Protein AF-A0A7I7L4H5-F1 (afdb_monomer_lite)

Sequence (97 aa):
MSDVSKDAGGAIPPIKAECAEVIAEVWTLLDGECTAEKKAKLRQHLEDCPPCFQLYGLEERIKGLIATKCSGERAPDSLRERLRFEISRTTIIRGQF

Radius of gyration: 21.97 Å; chains: 1; bounding box: 50×70×38 Å

InterPro domains:
  IPR024020 Anti sigma-R factor, mycothiol system,RsrA [TIGR03988] (18-93)
  IPR027383 Putative zinc-finger [PF13490] (19-52)

Foldseek 3Di:
DDDPPDPPPDDLPDDDPVCVLCVVCLVVLLVVVDDPVSVVVSVVCLVVPVSSVVVSVVVNVVVVVCCVPVVDDPDDVVVVVVVVVVVVVVVVVVPPD

Organism: NCBI:txid1775

Structure (mmCIF, N/CA/C/O backbone):
data_AF-A0A7I7L4H5-F1
#
_entry.id   AF-A0A7I7L4H5-F1
#
loop_
_atom_site.group_PDB
_atom_site.id
_atom_site.type_symbol
_atom_site.label_atom_id
_atom_site.label_alt_id
_atom_site.label_comp_id
_atom_site.label_asym_id
_atom_site.label_entity_id
_atom_site.label_seq_id
_atom_site.pdbx_PDB_ins_code
_atom_site.Cartn_x
_atom_site.Cartn_y
_atom_site.Cartn_z
_atom_site.occupancy
_atom_site.B_iso_or_equiv
_atom_site.auth_seq_id
_atom_site.auth_comp_id
_atom_site.auth_asym_id
_atom_site.auth_atom_id
_atom_site.pdbx_PDB_model_num
ATOM 1 N N . MET A 1 1 ? 25.845 -43.026 4.483 1.00 39.50 1 MET A N 1
ATOM 2 C CA . MET A 1 1 ? 26.419 -42.213 3.393 1.00 39.50 1 MET A CA 1
ATOM 3 C C . MET A 1 1 ? 25.252 -41.819 2.486 1.00 39.50 1 MET A C 1
ATOM 5 O O . MET A 1 1 ? 24.944 -42.568 1.580 1.00 39.50 1 MET A O 1
ATOM 9 N N . SER A 1 2 ? 24.298 -40.998 2.940 1.00 38.06 2 SER A N 1
ATOM 10 C CA . SER A 1 2 ? 24.282 -39.520 2.959 1.00 38.06 2 SER A CA 1
ATOM 11 C C . SER A 1 2 ? 24.510 -38.889 1.585 1.00 38.06 2 SER A C 1
ATOM 13 O O . SER A 1 2 ? 25.648 -38.605 1.242 1.00 38.06 2 SER A O 1
ATOM 15 N N . ASP A 1 3 ? 23.413 -38.604 0.885 1.00 41.78 3 ASP A N 1
ATOM 16 C CA . ASP A 1 3 ? 23.296 -37.438 0.008 1.00 41.78 3 ASP A CA 1
ATOM 17 C C . ASP A 1 3 ? 21.939 -36.790 0.304 1.00 41.78 3 ASP A C 1
ATOM 19 O O . ASP A 1 3 ? 20.885 -37.167 -0.210 1.00 41.78 3 ASP A O 1
ATOM 23 N N . VAL A 1 4 ? 21.974 -35.889 1.286 1.00 55.72 4 VAL A N 1
ATOM 24 C CA . VAL A 1 4 ? 20.851 -35.044 1.683 1.00 55.72 4 VAL A CA 1
ATOM 25 C C . VAL A 1 4 ? 20.622 -34.051 0.553 1.00 55.72 4 VAL A C 1
ATOM 27 O O . VAL A 1 4 ? 21.539 -33.354 0.120 1.00 55.72 4 VAL A O 1
ATOM 30 N N . SER A 1 5 ? 19.387 -34.038 0.057 1.00 49.84 5 SER A N 1
ATOM 31 C CA . SER A 1 5 ? 18.918 -33.118 -0.970 1.00 49.84 5 SER A CA 1
ATOM 32 C C . SER A 1 5 ? 19.247 -31.681 -0.581 1.00 49.84 5 SER A C 1
ATOM 34 O O . SER A 1 5 ? 18.872 -31.200 0.480 1.00 49.84 5 SER A O 1
ATOM 36 N N . LYS A 1 6 ? 19.992 -31.042 -1.476 1.00 49.22 6 LYS A N 1
ATOM 37 C CA . LYS A 1 6 ? 20.491 -29.674 -1.437 1.00 49.22 6 LYS A CA 1
ATOM 38 C C . LYS A 1 6 ? 19.354 -28.697 -1.125 1.00 49.22 6 LYS A C 1
ATOM 40 O O . LYS A 1 6 ? 18.513 -28.438 -1.984 1.00 49.22 6 LYS A O 1
ATOM 45 N N . ASP A 1 7 ? 19.348 -28.165 0.093 1.00 39.50 7 ASP A N 1
ATOM 46 C CA . ASP A 1 7 ? 18.457 -27.089 0.512 1.00 39.50 7 ASP A CA 1
ATOM 47 C C . ASP A 1 7 ? 18.610 -25.893 -0.438 1.00 39.50 7 ASP A C 1
ATOM 49 O O . ASP A 1 7 ? 19.644 -25.221 -0.480 1.00 39.50 7 ASP A O 1
ATOM 53 N N . ALA A 1 8 ? 17.569 -25.624 -1.223 1.00 47.09 8 ALA A N 1
ATOM 54 C CA . ALA A 1 8 ? 17.434 -24.391 -1.980 1.00 47.09 8 ALA A CA 1
ATOM 55 C C . ALA A 1 8 ? 17.030 -23.270 -1.012 1.00 47.09 8 ALA A C 1
ATOM 57 O O . ALA A 1 8 ? 15.877 -22.847 -0.957 1.00 47.09 8 ALA A O 1
ATOM 58 N N . GLY A 1 9 ? 17.993 -22.814 -0.208 1.00 42.72 9 GLY A N 1
ATOM 59 C CA . GLY A 1 9 ? 17.873 -21.567 0.535 1.00 42.72 9 GLY A CA 1
ATOM 60 C C . GLY A 1 9 ? 17.635 -20.428 -0.453 1.00 42.72 9 GLY A C 1
ATOM 61 O O . GLY A 1 9 ? 18.461 -20.190 -1.335 1.00 42.72 9 GLY A O 1
ATOM 62 N N . GLY A 1 10 ? 16.480 -19.770 -0.338 1.00 49.91 10 GLY A N 1
ATOM 63 C CA . GLY A 1 10 ? 16.059 -18.665 -1.195 1.00 49.91 10 GLY A CA 1
ATOM 64 C C . GLY A 1 10 ? 17.044 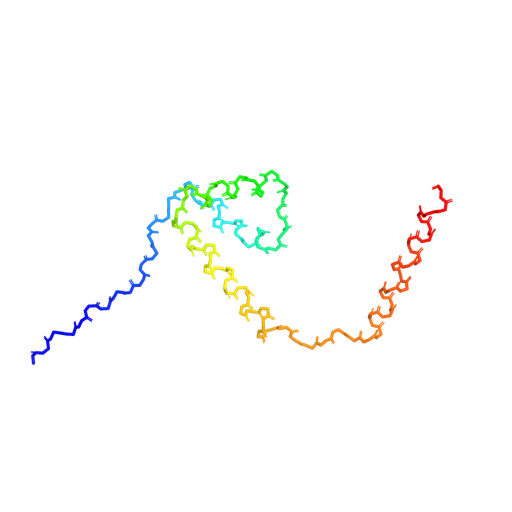-17.503 -1.136 1.00 49.91 10 GLY A C 1
ATOM 65 O O . GLY A 1 10 ? 16.954 -16.643 -0.265 1.00 49.91 10 GLY A O 1
ATOM 66 N N . ALA A 1 11 ? 17.993 -17.476 -2.066 1.00 57.62 11 ALA A N 1
ATOM 67 C CA . ALA A 1 11 ? 18.856 -16.329 -2.269 1.00 57.62 11 ALA A CA 1
ATOM 68 C C . ALA A 1 11 ? 18.051 -15.251 -3.001 1.00 57.62 11 ALA A C 1
ATOM 70 O O . ALA A 1 11 ? 17.611 -15.461 -4.132 1.00 57.62 11 ALA A O 1
ATOM 71 N N . ILE A 1 12 ? 17.851 -14.100 -2.356 1.00 57.44 12 ILE A N 1
ATOM 72 C CA . ILE A 1 12 ? 17.348 -12.907 -3.040 1.00 57.44 12 ILE A CA 1
ATOM 73 C C . ILE A 1 12 ? 18.397 -12.555 -4.109 1.00 57.44 12 ILE A C 1
ATOM 75 O O . ILE A 1 12 ? 19.561 -12.347 -3.752 1.00 57.44 12 ILE A O 1
ATOM 79 N N . PRO A 1 13 ? 18.048 -12.550 -5.409 1.00 60.66 13 PRO A N 1
ATOM 80 C CA . PRO A 1 13 ? 19.000 -12.215 -6.460 1.00 60.66 13 PRO A CA 1
ATOM 81 C C . PRO A 1 13 ? 19.552 -10.797 -6.243 1.00 60.66 13 PRO A C 1
ATOM 83 O O . PRO A 1 13 ? 18.849 -9.947 -5.691 1.00 60.66 13 PRO A O 1
ATOM 86 N N . PRO A 1 14 ? 20.803 -10.525 -6.655 1.00 64.88 14 PRO A N 1
ATOM 87 C CA . PRO A 1 14 ? 21.458 -9.254 -6.378 1.00 64.88 14 PRO A CA 1
ATOM 88 C C . PRO A 1 14 ? 20.653 -8.102 -6.977 1.00 64.88 14 PRO A C 1
ATOM 90 O O . PRO A 1 14 ? 20.423 -8.038 -8.187 1.00 64.88 14 PRO A O 1
ATOM 93 N N . ILE A 1 15 ? 20.217 -7.198 -6.105 1.00 70.19 15 ILE A N 1
ATOM 94 C CA . ILE A 1 15 ? 19.413 -6.047 -6.487 1.00 70.19 15 ILE A CA 1
ATOM 95 C C . ILE A 1 15 ? 20.343 -4.986 -7.078 1.00 70.19 15 ILE A C 1
ATOM 97 O O . ILE A 1 15 ? 21.315 -4.566 -6.450 1.00 70.19 15 ILE A O 1
ATOM 101 N N . LYS A 1 16 ? 20.071 -4.581 -8.318 1.00 79.50 16 LYS A N 1
ATOM 102 C CA . LYS A 1 16 ? 20.874 -3.588 -9.039 1.00 79.50 16 LYS A CA 1
ATOM 103 C C . LYS A 1 16 ? 20.652 -2.183 -8.471 1.00 79.50 16 LYS A C 1
ATOM 105 O O . LYS A 1 16 ? 19.610 -1.902 -7.887 1.00 79.50 16 LYS A O 1
ATOM 110 N N . ALA A 1 17 ? 21.587 -1.266 -8.725 1.00 78.25 17 ALA A N 1
ATOM 111 C CA . ALA A 1 17 ? 21.473 0.133 -8.295 1.00 78.25 17 ALA A CA 1
ATOM 112 C C . ALA A 1 17 ? 20.179 0.815 -8.793 1.00 78.25 17 ALA A C 1
ATOM 114 O O . ALA A 1 17 ? 19.583 1.606 -8.068 1.00 78.25 17 ALA A O 1
ATOM 115 N N . GLU A 1 18 ? 19.694 0.443 -9.983 1.00 76.69 18 GLU A N 1
ATOM 116 C CA . GLU A 1 18 ? 18.430 0.925 -10.571 1.00 76.69 18 GLU A CA 1
ATOM 117 C C . GLU A 1 18 ? 17.165 0.538 -9.779 1.00 76.69 18 GLU A C 1
ATOM 119 O O . GLU A 1 18 ? 16.089 1.062 -10.038 1.00 76.69 18 GLU A O 1
ATOM 124 N N . CYS A 1 19 ? 17.279 -0.367 -8.805 1.00 90.12 19 CYS A N 1
ATOM 125 C CA . CYS A 1 19 ? 16.178 -0.831 -7.960 1.00 90.12 19 CYS A CA 1
ATOM 126 C C . CYS A 1 19 ? 16.158 -0.161 -6.573 1.00 90.12 19 CYS A C 1
ATOM 128 O O . CYS A 1 19 ? 15.233 -0.391 -5.793 1.00 90.12 19 CYS A O 1
ATOM 130 N N . ALA A 1 20 ? 17.170 0.651 -6.244 1.00 86.69 20 ALA A N 1
ATOM 131 C CA . ALA A 1 20 ? 17.300 1.279 -4.929 1.00 86.69 20 ALA A CA 1
ATOM 132 C C . ALA A 1 20 ? 16.100 2.178 -4.583 1.00 86.69 20 ALA A C 1
ATOM 134 O O . ALA A 1 20 ? 15.664 2.200 -3.435 1.00 86.69 20 ALA A O 1
ATOM 135 N N . GLU A 1 21 ? 15.532 2.864 -5.581 1.00 84.00 21 GLU A N 1
ATOM 136 C CA . GLU A 1 21 ? 14.337 3.698 -5.408 1.00 84.00 21 GLU A CA 1
ATOM 137 C C . GLU A 1 21 ? 13.120 2.864 -4.983 1.00 84.00 21 GLU A C 1
ATOM 139 O O . GLU A 1 21 ? 12.399 3.258 -4.069 1.00 84.00 21 GLU A O 1
ATOM 144 N N . VAL A 1 22 ? 12.926 1.675 -5.569 1.00 89.62 22 VAL A N 1
ATOM 145 C CA . VAL A 1 22 ? 11.826 0.782 -5.178 1.00 89.62 22 VAL A CA 1
ATOM 146 C C . VAL A 1 22 ? 12.011 0.275 -3.761 1.00 89.62 22 VAL A C 1
ATOM 148 O O . VAL A 1 22 ? 11.064 0.316 -2.988 1.00 89.62 22 VAL A O 1
ATOM 151 N N . ILE A 1 23 ? 13.219 -0.158 -3.396 1.00 86.00 23 ILE A N 1
ATOM 152 C CA . ILE A 1 23 ? 13.501 -0.625 -2.032 1.00 86.00 23 ILE A CA 1
ATOM 153 C C . ILE A 1 23 ? 13.221 0.483 -1.008 1.00 86.00 23 ILE A C 1
ATOM 155 O O . ILE A 1 23 ? 12.637 0.214 0.039 1.00 86.00 23 ILE A O 1
ATOM 159 N N . ALA A 1 24 ? 13.613 1.723 -1.312 1.00 89.12 24 ALA A N 1
ATOM 160 C CA . ALA A 1 24 ? 13.419 2.857 -0.414 1.00 89.12 24 ALA A CA 1
ATOM 161 C C . ALA A 1 24 ? 11.941 3.260 -0.255 1.00 89.12 24 ALA A C 1
ATOM 163 O O . ALA A 1 24 ? 11.555 3.738 0.807 1.00 89.12 24 ALA A O 1
ATOM 164 N N . GLU A 1 25 ? 11.118 3.067 -1.289 1.00 93.56 25 GLU A N 1
ATOM 165 C CA . GLU A 1 25 ? 9.732 3.561 -1.337 1.00 93.56 25 GLU A CA 1
ATOM 166 C C . GLU A 1 25 ? 8.674 2.445 -1.243 1.00 93.56 25 GLU A C 1
ATOM 168 O O . GLU A 1 25 ? 7.476 2.724 -1.298 1.00 93.56 25 GLU A O 1
ATOM 173 N N . VAL A 1 26 ? 9.075 1.175 -1.097 1.00 94.19 26 VAL A N 1
ATOM 174 C CA . VAL A 1 26 ? 8.152 0.024 -1.116 1.00 94.19 26 VAL A CA 1
ATOM 175 C C . VAL A 1 26 ? 7.078 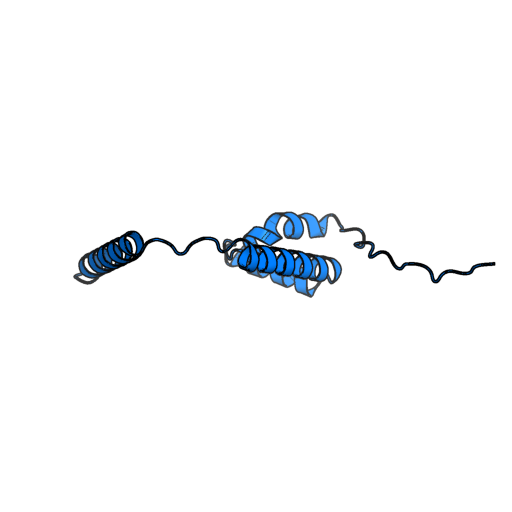0.122 -0.030 1.00 94.19 26 VAL A C 1
ATOM 177 O O . VAL A 1 26 ? 5.904 -0.130 -0.299 1.00 94.19 26 VAL A O 1
ATOM 180 N N . TRP A 1 27 ? 7.448 0.558 1.176 1.00 94.38 27 TRP A N 1
ATOM 181 C CA . TRP A 1 27 ? 6.514 0.740 2.289 1.00 94.38 27 TRP A CA 1
ATOM 182 C C . TRP A 1 27 ? 5.590 1.937 2.054 1.00 94.38 27 TRP A C 1
ATOM 184 O O . TRP A 1 27 ? 4.377 1.769 2.128 1.00 94.38 27 TRP A O 1
ATOM 194 N N . THR A 1 28 ? 6.126 3.086 1.624 1.00 95.69 28 THR A N 1
ATOM 195 C CA . THR A 1 28 ? 5.336 4.262 1.212 1.00 95.69 28 THR A CA 1
ATOM 196 C C . THR A 1 28 ? 4.282 3.892 0.163 1.00 95.69 28 THR A C 1
ATOM 198 O O . THR A 1 28 ? 3.122 4.310 0.232 1.00 95.69 28 THR A O 1
ATOM 201 N N . LEU A 1 29 ? 4.668 3.060 -0.809 1.00 95.19 29 LEU A N 1
ATOM 202 C CA . LEU A 1 29 ? 3.774 2.551 -1.843 1.00 95.19 29 LEU A CA 1
ATOM 203 C C . LEU A 1 29 ? 2.689 1.643 -1.256 1.00 95.19 29 LEU A C 1
ATOM 205 O O . LEU A 1 29 ? 1.519 1.789 -1.620 1.00 95.19 29 LEU A O 1
ATOM 209 N N . LEU A 1 30 ? 3.058 0.730 -0.354 1.00 95.69 30 LEU A N 1
ATOM 210 C CA . LEU A 1 30 ? 2.130 -0.166 0.341 1.00 95.69 30 LEU A CA 1
ATOM 211 C C . LEU A 1 30 ? 1.185 0.578 1.295 1.00 95.69 30 LEU A C 1
ATOM 213 O O . LEU A 1 30 ? 0.098 0.079 1.576 1.00 95.69 30 LEU A O 1
ATOM 217 N N . ASP A 1 31 ? 1.589 1.715 1.862 1.00 95.00 31 ASP A N 1
ATOM 218 C CA . ASP A 1 31 ? 0.743 2.582 2.701 1.00 95.00 31 ASP A CA 1
ATOM 219 C C . ASP A 1 31 ? -0.185 3.474 1.867 1.00 95.00 31 ASP A C 1
ATOM 221 O O . ASP A 1 31 ? -1.156 4.028 2.377 1.00 95.00 31 ASP A O 1
ATOM 225 N N . GLY A 1 32 ? 0.053 3.557 0.555 1.00 94.81 32 GLY A N 1
ATOM 226 C CA . GLY A 1 32 ? -0.710 4.423 -0.338 1.00 94.81 32 GLY A CA 1
ATOM 227 C C . GLY A 1 32 ? -0.331 5.899 -0.212 1.00 94.81 32 GLY A C 1
ATOM 228 O O . GLY A 1 32 ? -1.071 6.752 -0.694 1.00 94.81 32 GLY A O 1
ATOM 229 N N . GLU A 1 33 ? 0.823 6.194 0.385 1.00 96.56 33 GLU A N 1
ATOM 230 C CA . GLU A 1 33 ? 1.318 7.546 0.664 1.00 96.56 33 GLU A CA 1
ATOM 231 C C . GLU A 1 33 ? 2.176 8.120 -0.478 1.00 96.56 33 GLU A C 1
ATOM 233 O O . GLU A 1 33 ? 2.653 9.252 -0.414 1.00 96.56 33 GLU A O 1
ATOM 238 N N . CYS A 1 34 ? 2.366 7.368 -1.567 1.00 95.81 34 CYS A N 1
ATOM 239 C CA . CYS A 1 34 ? 3.041 7.876 -2.758 1.00 95.81 34 CYS A CA 1
ATOM 240 C C . CYS A 1 34 ? 2.196 8.918 -3.505 1.00 95.81 34 CYS A C 1
ATOM 242 O O . CYS A 1 34 ? 0.985 8.756 -3.682 1.00 95.81 34 CYS A O 1
ATOM 244 N N . THR A 1 35 ? 2.868 9.917 -4.086 1.00 95.94 35 THR A N 1
ATOM 245 C CA . THR A 1 35 ? 2.251 10.771 -5.112 1.00 95.94 35 THR A CA 1
ATOM 246 C C . THR A 1 35 ? 1.854 9.942 -6.335 1.00 95.94 35 THR A C 1
ATOM 248 O O . THR A 1 35 ? 2.382 8.846 -6.566 1.00 95.94 35 THR A O 1
ATOM 251 N N . ALA A 1 36 ? 0.936 10.467 -7.148 1.00 95.62 36 ALA A N 1
ATOM 252 C CA . ALA A 1 36 ? 0.488 9.789 -8.360 1.00 95.62 36 ALA A CA 1
ATOM 253 C C . ALA A 1 36 ? 1.654 9.491 -9.319 1.00 95.62 36 ALA A C 1
ATOM 255 O O . ALA A 1 36 ? 1.731 8.384 -9.856 1.00 95.62 36 ALA A O 1
ATOM 256 N N . GLU A 1 37 ? 2.598 10.428 -9.481 1.00 94.38 37 GLU A N 1
ATOM 257 C CA . GLU A 1 37 ? 3.750 10.232 -10.367 1.00 94.38 37 GLU A CA 1
ATOM 258 C C . GLU A 1 37 ? 4.691 9.146 -9.839 1.00 94.38 37 GLU A C 1
ATOM 260 O O . GLU A 1 37 ? 5.100 8.263 -10.595 1.00 94.38 37 GLU A O 1
ATOM 265 N N . LYS A 1 38 ? 5.013 9.178 -8.536 1.00 92.75 38 LYS A N 1
ATOM 266 C CA . LYS A 1 38 ? 5.873 8.166 -7.903 1.00 92.75 38 LYS A CA 1
ATOM 267 C C . LYS A 1 38 ? 5.251 6.778 -8.004 1.00 92.75 38 LYS A C 1
ATOM 269 O O . LYS A 1 38 ? 5.912 5.829 -8.41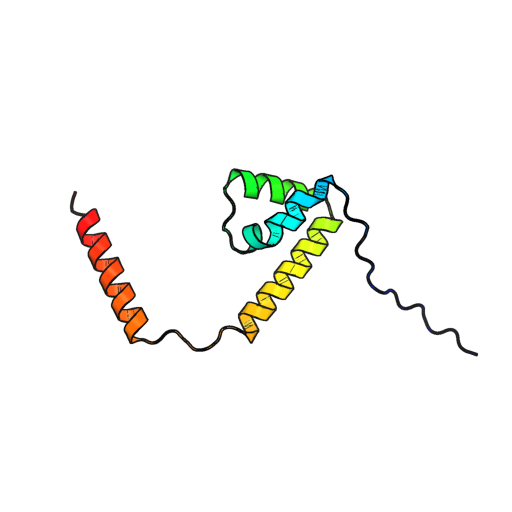3 1.00 92.75 38 LYS A O 1
ATOM 274 N N . LYS A 1 39 ? 3.956 6.667 -7.707 1.00 95.31 39 LYS A N 1
ATOM 275 C CA . LYS A 1 39 ? 3.211 5.409 -7.795 1.00 95.31 39 LYS A CA 1
ATOM 276 C C . LYS A 1 39 ? 3.248 4.810 -9.201 1.00 95.31 39 LYS A C 1
ATOM 278 O O . LYS A 1 39 ? 3.392 3.598 -9.331 1.00 95.31 39 LYS A O 1
ATOM 283 N N . ALA A 1 40 ? 3.128 5.637 -10.241 1.00 95.38 40 ALA A N 1
ATOM 284 C CA . ALA A 1 40 ? 3.200 5.177 -11.626 1.00 95.38 40 ALA A CA 1
ATOM 285 C C . ALA A 1 40 ? 4.599 4.645 -11.978 1.00 95.38 40 ALA A C 1
ATOM 287 O O . ALA A 1 40 ? 4.716 3.539 -12.500 1.00 95.38 40 ALA A O 1
ATOM 288 N N . LYS A 1 41 ? 5.658 5.386 -11.621 1.00 93.88 41 LYS A N 1
ATOM 289 C CA . LYS A 1 41 ? 7.053 4.970 -11.855 1.00 93.88 41 LYS A CA 1
ATOM 290 C C . LYS A 1 41 ? 7.404 3.663 -11.148 1.00 93.88 41 LYS A C 1
ATOM 292 O O . LYS A 1 41 ? 7.972 2.767 -11.765 1.00 93.88 41 LYS A O 1
ATOM 297 N N . LEU A 1 42 ? 7.040 3.542 -9.871 1.00 94.12 42 LEU A N 1
ATOM 298 C CA . LEU A 1 42 ? 7.304 2.338 -9.084 1.00 94.12 42 LEU A CA 1
ATOM 299 C C . LEU A 1 42 ? 6.571 1.123 -9.660 1.00 94.12 42 LEU A C 1
ATOM 301 O O . LEU A 1 42 ? 7.156 0.050 -9.749 1.00 94.12 42 LEU A O 1
ATOM 305 N N . ARG A 1 43 ? 5.316 1.286 -10.100 1.00 93.69 43 ARG A N 1
ATOM 306 C CA . ARG A 1 43 ? 4.564 0.200 -10.747 1.00 93.69 43 ARG A CA 1
ATOM 307 C C . ARG A 1 43 ? 5.197 -0.258 -12.049 1.00 93.69 43 ARG A C 1
ATOM 309 O O . ARG A 1 43 ? 5.382 -1.456 -12.207 1.00 93.69 43 ARG A O 1
ATOM 316 N N . GLN A 1 44 ? 5.594 0.678 -12.907 1.00 94.69 44 GLN A N 1
ATOM 317 C CA . GLN A 1 44 ? 6.306 0.342 -14.138 1.00 94.69 44 GLN A CA 1
ATOM 318 C C . GLN A 1 44 ? 7.570 -0.474 -13.834 1.00 94.69 44 GLN A C 1
ATOM 320 O O . GLN A 1 44 ? 7.784 -1.532 -14.412 1.00 94.69 44 GLN A O 1
ATOM 325 N N . HIS A 1 45 ? 8.369 -0.047 -12.849 1.00 93.88 45 HIS A N 1
ATOM 326 C CA . HIS A 1 45 ? 9.552 -0.807 -12.448 1.00 93.88 45 HIS A CA 1
ATOM 327 C C . HIS A 1 45 ? 9.205 -2.212 -11.933 1.00 93.88 45 HIS A C 1
ATOM 329 O O . HIS A 1 45 ? 9.905 -3.167 -12.254 1.00 93.88 45 HIS A O 1
ATOM 335 N N . LEU A 1 46 ? 8.157 -2.359 -11.118 1.00 94.19 46 LEU A N 1
ATOM 336 C CA . LEU A 1 46 ? 7.731 -3.666 -10.607 1.00 94.19 46 LEU A CA 1
ATOM 337 C C . LEU A 1 46 ? 7.272 -4.608 -11.732 1.00 94.19 46 LEU A C 1
ATOM 339 O O . LEU A 1 46 ? 7.485 -5.812 -11.622 1.00 94.19 46 LEU A O 1
ATOM 343 N N . GLU A 1 47 ? 6.684 -4.076 -12.804 1.00 94.31 47 GLU A N 1
ATOM 344 C CA . GLU A 1 47 ? 6.317 -4.845 -14.001 1.00 94.31 47 GLU A CA 1
ATOM 345 C C . GLU A 1 47 ? 7.558 -5.294 -14.790 1.00 94.31 47 GLU A C 1
ATOM 347 O O . GLU A 1 47 ? 7.633 -6.444 -15.226 1.00 94.31 47 GLU A O 1
ATOM 352 N N . ASP A 1 48 ? 8.562 -4.422 -14.903 1.00 93.75 48 ASP A N 1
ATOM 353 C CA . ASP A 1 48 ? 9.780 -4.676 -15.682 1.00 93.75 48 ASP A CA 1
ATOM 354 C C . ASP A 1 48 ? 10.858 -5.469 -14.909 1.00 93.75 48 ASP A C 1
ATOM 356 O O . ASP A 1 48 ? 11.789 -6.018 -15.506 1.00 93.75 48 ASP A O 1
ATOM 360 N N . CYS A 1 49 ? 10.758 -5.546 -13.576 1.00 93.62 49 CYS A N 1
ATOM 361 C CA . CYS A 1 49 ? 11.781 -6.116 -12.696 1.00 93.62 49 CYS A CA 1
ATOM 362 C C . CYS A 1 49 ? 11.218 -7.221 -11.778 1.00 93.62 49 CYS A C 1
ATOM 364 O O . CYS A 1 49 ? 10.828 -6.954 -10.633 1.00 93.62 49 CYS A O 1
ATOM 366 N N . PRO A 1 50 ? 11.258 -8.499 -12.214 1.00 91.25 50 PRO A N 1
ATOM 367 C CA . PRO A 1 50 ? 10.792 -9.632 -11.412 1.00 91.25 50 PRO A CA 1
ATOM 368 C C . PRO A 1 50 ? 11.421 -9.735 -10.008 1.00 91.25 50 PRO A C 1
ATOM 370 O O . PRO A 1 50 ? 10.687 -10.036 -9.067 1.00 91.25 50 PRO A O 1
ATOM 373 N N . PRO A 1 51 ? 12.728 -9.459 -9.798 1.00 91.38 51 PRO A N 1
ATOM 374 C CA . PRO A 1 51 ? 13.314 -9.406 -8.455 1.00 91.38 51 PRO A CA 1
ATOM 375 C C . PRO A 1 51 ? 12.613 -8.429 -7.503 1.00 91.38 51 PRO A C 1
ATOM 377 O O . PRO A 1 51 ? 12.286 -8.796 -6.374 1.00 91.38 51 PRO A O 1
ATOM 380 N N . CYS A 1 52 ? 12.339 -7.204 -7.959 1.00 92.81 52 CYS A N 1
ATOM 381 C CA . CYS A 1 52 ? 11.649 -6.194 -7.159 1.00 92.81 52 CYS A CA 1
ATOM 382 C C . CYS A 1 52 ? 10.189 -6.568 -6.915 1.00 92.81 52 CYS A C 1
ATOM 384 O O . CYS A 1 52 ? 9.688 -6.346 -5.817 1.00 92.81 52 CYS A O 1
ATOM 386 N N . PHE A 1 53 ? 9.527 -7.198 -7.890 1.00 93.06 53 PHE A N 1
ATOM 387 C CA . PHE A 1 53 ? 8.174 -7.724 -7.713 1.00 93.06 53 PHE A CA 1
ATOM 388 C C . PHE A 1 53 ? 8.102 -8.794 -6.613 1.00 93.06 53 PHE A C 1
ATOM 390 O O . PHE A 1 53 ? 7.198 -8.774 -5.778 1.00 93.06 53 PHE A O 1
ATOM 397 N N . GLN A 1 54 ? 9.081 -9.703 -6.558 1.00 91.81 54 GLN A N 1
ATOM 398 C CA . GLN A 1 54 ? 9.154 -10.707 -5.491 1.00 91.81 54 GLN A CA 1
ATOM 399 C C . GLN A 1 54 ? 9.376 -10.068 -4.115 1.00 91.81 54 GLN A C 1
ATOM 401 O O . GLN A 1 54 ? 8.749 -10.484 -3.139 1.00 91.81 54 GLN A O 1
ATOM 406 N N . LEU A 1 55 ? 10.238 -9.049 -4.039 1.00 90.94 55 LEU A N 1
ATOM 407 C CA . LEU A 1 55 ? 10.506 -8.327 -2.797 1.00 90.94 55 LEU A CA 1
ATOM 408 C C . LEU A 1 55 ? 9.273 -7.539 -2.336 1.00 90.94 55 LEU A C 1
ATOM 410 O O . LEU A 1 55 ? 8.877 -7.660 -1.183 1.00 90.94 55 LEU A O 1
ATOM 414 N N . TYR A 1 56 ? 8.591 -6.848 -3.252 1.00 94.38 56 TYR A N 1
ATOM 415 C CA . TYR A 1 56 ? 7.300 -6.207 -2.996 1.00 94.38 56 TYR A CA 1
ATOM 416 C C . TYR A 1 56 ? 6.279 -7.194 -2.416 1.00 94.38 56 TYR A C 1
ATOM 418 O O . TYR A 1 56 ? 5.679 -6.922 -1.379 1.00 94.38 56 TYR A O 1
ATOM 426 N N . GLY A 1 57 ? 6.123 -8.372 -3.031 1.00 94.50 57 GLY A N 1
ATOM 427 C CA . GLY A 1 57 ? 5.195 -9.396 -2.543 1.00 94.50 57 GLY A CA 1
ATOM 428 C C . GLY A 1 57 ? 5.579 -9.976 -1.175 1.00 94.50 57 GLY A C 1
ATOM 429 O O . GLY A 1 57 ? 4.714 -10.407 -0.412 1.00 94.50 57 GLY A O 1
ATOM 430 N N . LEU A 1 58 ? 6.869 -9.999 -0.825 1.00 94.56 58 LEU A N 1
ATOM 431 C CA . LEU A 1 58 ? 7.310 -10.347 0.526 1.00 94.56 58 LEU A CA 1
ATOM 432 C C . LEU A 1 58 ? 6.897 -9.271 1.537 1.00 94.56 58 LEU A C 1
ATOM 434 O O . LEU A 1 58 ? 6.259 -9.610 2.535 1.00 94.56 58 LEU A O 1
ATOM 438 N N . GLU A 1 59 ? 7.222 -8.009 1.264 1.00 95.38 59 GLU A N 1
ATOM 439 C CA . GLU A 1 59 ? 6.893 -6.871 2.131 1.00 95.38 59 GLU A CA 1
ATOM 440 C C . GLU A 1 59 ? 5.375 -6.740 2.335 1.00 95.38 59 GLU A C 1
ATOM 442 O O . GLU A 1 59 ? 4.907 -6.568 3.461 1.00 95.38 59 GLU A O 1
ATOM 447 N N . GLU A 1 60 ? 4.580 -6.933 1.278 1.00 96.62 60 GLU A N 1
ATOM 448 C CA . GLU A 1 60 ? 3.115 -6.947 1.353 1.00 96.62 60 GLU A CA 1
ATOM 449 C C . GLU A 1 60 ? 2.602 -8.024 2.324 1.00 96.62 60 GLU A C 1
ATOM 451 O O . GLU A 1 60 ? 1.764 -7.747 3.188 1.00 96.62 60 GLU A O 1
ATOM 456 N N . ARG A 1 61 ? 3.137 -9.251 2.241 1.00 96.69 61 ARG A N 1
ATOM 457 C CA . ARG A 1 61 ? 2.767 -10.346 3.156 1.00 96.69 61 ARG A CA 1
ATOM 458 C C . ARG A 1 61 ? 3.177 -10.058 4.596 1.00 96.69 61 ARG A C 1
ATOM 460 O O . ARG A 1 61 ? 2.406 -10.356 5.508 1.00 96.69 61 ARG A O 1
ATOM 467 N N . ILE A 1 62 ? 4.360 -9.480 4.809 1.00 95.94 62 ILE A N 1
ATOM 468 C CA . ILE A 1 62 ? 4.834 -9.076 6.141 1.00 95.94 62 ILE A CA 1
ATOM 469 C C . ILE A 1 62 ? 3.886 -8.031 6.727 1.00 95.94 62 ILE A C 1
ATOM 471 O O . ILE A 1 62 ? 3.392 -8.197 7.844 1.00 95.94 62 ILE A O 1
ATOM 475 N N . LYS A 1 63 ? 3.560 -6.993 5.956 1.00 94.69 63 LYS A N 1
ATOM 476 C CA . LYS A 1 63 ? 2.634 -5.942 6.371 1.00 94.69 63 LYS A CA 1
ATOM 477 C C . LYS A 1 63 ? 1.239 -6.488 6.679 1.00 94.69 63 LYS A C 1
ATOM 479 O O . LYS A 1 63 ? 0.659 -6.133 7.704 1.00 94.69 63 LYS A O 1
ATOM 484 N N . GLY A 1 64 ? 0.722 -7.399 5.854 1.00 95.06 64 GLY A N 1
ATOM 485 C CA . GLY A 1 64 ? -0.552 -8.081 6.102 1.00 95.06 64 GLY A CA 1
ATOM 486 C C . GLY A 1 64 ? -0.541 -8.929 7.380 1.00 95.06 64 GLY A C 1
ATOM 487 O O . GLY A 1 64 ? -1.515 -8.937 8.141 1.00 95.06 64 GLY A O 1
ATOM 488 N N . LEU A 1 65 ? 0.578 -9.598 7.667 1.00 96.00 65 LEU A N 1
ATOM 489 C CA . LEU A 1 65 ? 0.753 -10.354 8.905 1.00 96.00 65 LEU A CA 1
ATOM 490 C C . LEU A 1 65 ? 0.761 -9.430 10.128 1.00 96.00 65 LEU A C 1
ATOM 492 O O . LEU A 1 65 ? 0.055 -9.717 11.095 1.00 96.00 65 LEU A O 1
ATOM 496 N N . ILE A 1 66 ? 1.495 -8.314 10.071 1.00 93.94 66 ILE A N 1
ATOM 497 C CA . ILE A 1 66 ? 1.508 -7.292 11.129 1.00 93.94 66 ILE A CA 1
ATOM 498 C C . ILE A 1 66 ? 0.097 -6.751 11.342 1.00 93.94 66 ILE A C 1
ATOM 500 O O . ILE A 1 66 ? -0.386 -6.750 12.469 1.00 93.94 66 ILE A O 1
ATOM 504 N N . ALA A 1 67 ? -0.607 -6.375 10.274 1.00 91.44 67 ALA A N 1
ATOM 505 C CA . ALA A 1 67 ? -1.978 -5.891 10.374 1.00 91.44 67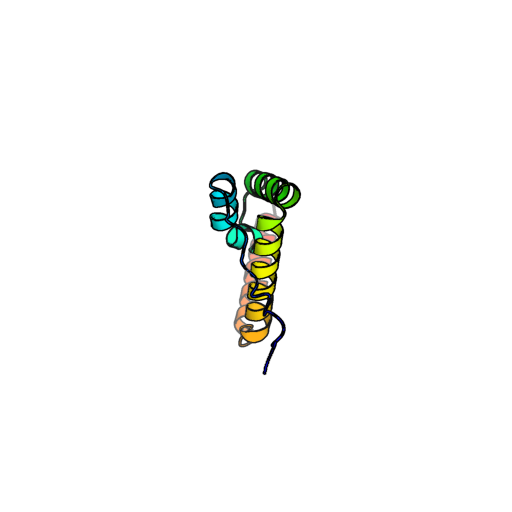 ALA A CA 1
ATOM 506 C C . ALA A 1 67 ? -2.896 -6.913 11.061 1.00 91.44 67 ALA A C 1
ATOM 508 O O . ALA A 1 67 ? -3.722 -6.531 11.876 1.00 91.44 67 ALA A O 1
ATOM 509 N N . THR A 1 68 ? -2.727 -8.210 10.800 1.00 91.56 68 THR A N 1
ATOM 510 C CA . THR A 1 68 ? -3.575 -9.259 11.395 1.00 91.56 68 THR A CA 1
ATOM 511 C C . THR A 1 68 ? -3.204 -9.588 12.844 1.00 91.56 68 THR A C 1
ATOM 513 O O . THR A 1 68 ? -4.072 -9.914 13.651 1.00 91.56 68 THR A O 1
ATOM 516 N N . LYS A 1 69 ? -1.912 -9.571 13.189 1.00 91.81 69 LYS A N 1
ATOM 517 C CA . LYS A 1 69 ? -1.415 -9.986 14.515 1.00 91.81 69 LYS A CA 1
ATOM 518 C C . LYS A 1 69 ? -1.286 -8.830 15.498 1.00 91.81 69 LYS A C 1
ATOM 520 O O . LYS A 1 69 ? -1.336 -9.053 16.703 1.00 91.81 69 LYS A O 1
ATOM 525 N N . CYS A 1 70 ? -1.152 -7.616 14.986 1.00 89.00 70 CYS A N 1
ATOM 526 C CA . CYS A 1 70 ? -0.957 -6.392 15.749 1.00 89.00 70 CYS A CA 1
ATOM 527 C C . CYS A 1 70 ? -2.122 -5.405 15.567 1.00 89.00 70 CYS A C 1
ATOM 529 O O . CYS A 1 70 ? -1.983 -4.246 15.943 1.00 89.00 70 CYS A O 1
ATOM 531 N N . SER A 1 71 ? -3.287 -5.842 15.058 1.00 76.25 71 SER A N 1
ATOM 532 C CA . SER A 1 71 ? -4.503 -5.006 14.953 1.00 76.25 71 SER A CA 1
ATOM 533 C C . SER A 1 71 ? -5.073 -4.529 16.294 1.00 76.25 71 SER A C 1
ATOM 535 O O . SER A 1 71 ? -6.051 -3.788 16.284 1.00 76.25 71 SER A O 1
ATOM 537 N N . GLY A 1 72 ? -4.487 -4.947 17.421 1.00 76.38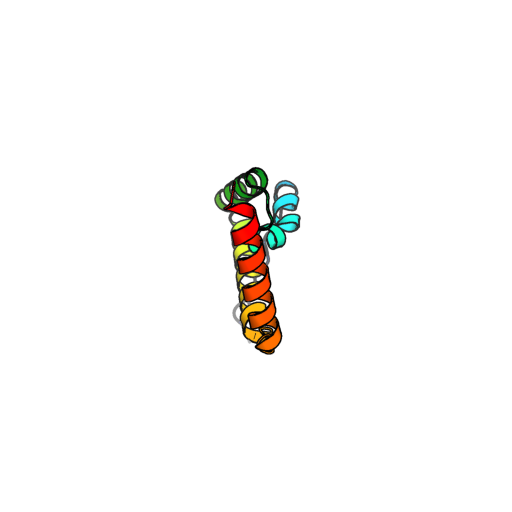 72 GLY A N 1
ATOM 538 C CA . GLY A 1 72 ? -4.727 -4.386 18.748 1.00 76.38 72 GLY A CA 1
ATOM 539 C C . GLY A 1 72 ? -6.189 -4.325 19.195 1.00 76.38 72 GLY A C 1
ATOM 540 O O . GLY A 1 72 ? -7.072 -5.025 18.694 1.00 76.38 72 GLY A O 1
ATOM 541 N N . GLU A 1 73 ? -6.413 -3.480 20.199 1.00 74.56 73 GLU A N 1
ATOM 542 C CA . GLU A 1 73 ? -7.727 -3.183 20.756 1.00 74.56 73 GLU A CA 1
ATOM 543 C C . GLU A 1 73 ? -8.504 -2.237 19.839 1.00 74.56 73 GLU A C 1
ATOM 545 O O . GLU A 1 73 ? -7.955 -1.314 19.230 1.00 74.56 73 GLU A O 1
ATOM 550 N N . ARG A 1 74 ? -9.821 -2.447 19.751 1.00 79.69 74 ARG A N 1
ATOM 551 C CA . ARG A 1 74 ? -10.687 -1.520 19.025 1.00 79.69 74 ARG A CA 1
ATOM 552 C C . ARG A 1 74 ? -10.593 -0.139 19.665 1.00 79.69 74 ARG A C 1
ATOM 554 O O . ARG A 1 74 ? -10.716 -0.009 20.879 1.00 79.69 74 ARG A O 1
ATOM 561 N N . ALA A 1 75 ? -10.454 0.885 18.823 1.00 85.06 75 ALA A N 1
ATOM 562 C CA . ALA A 1 75 ? -10.572 2.270 19.261 1.00 85.06 75 ALA A CA 1
ATOM 563 C C . ALA A 1 75 ? -11.862 2.450 20.095 1.00 85.06 75 ALA A C 1
ATOM 565 O O . ALA A 1 75 ? -12.915 1.994 19.631 1.00 85.06 75 ALA A O 1
ATOM 566 N N . PRO A 1 76 ? -11.802 3.109 21.269 1.00 91.31 76 PRO A N 1
ATOM 567 C CA . PRO A 1 76 ? -12.959 3.283 22.143 1.00 91.31 76 PRO A CA 1
ATOM 568 C C . PRO A 1 76 ? -14.140 3.954 21.434 1.00 91.31 76 PRO A C 1
ATOM 570 O O . PRO A 1 76 ? -13.949 4.853 20.608 1.00 91.31 76 PRO A O 1
ATOM 573 N N . ASP A 1 77 ? -15.365 3.577 21.803 1.00 93.75 77 ASP A N 1
ATOM 574 C CA . ASP A 1 77 ? -16.584 4.119 21.185 1.00 93.75 77 ASP A CA 1
ATOM 575 C C . ASP A 1 77 ? -16.693 5.639 21.344 1.00 93.75 77 ASP A C 1
ATOM 577 O O . ASP A 1 77 ? -17.047 6.341 20.396 1.00 93.75 77 ASP A O 1
ATOM 581 N N . SER A 1 78 ? -16.252 6.172 22.486 1.00 93.94 78 SER A N 1
ATOM 582 C CA . SER A 1 78 ? -16.209 7.616 22.736 1.00 93.94 78 SER A CA 1
ATOM 583 C C . SER A 1 78 ? -15.342 8.374 21.724 1.00 93.94 78 SER A C 1
ATOM 585 O O . SER A 1 78 ? -15.675 9.496 21.336 1.00 93.94 78 SER A O 1
ATOM 587 N N . LEU A 1 79 ? -14.244 7.775 21.244 1.00 93.56 79 LEU A N 1
ATOM 588 C CA . LEU A 1 79 ? -13.412 8.373 20.200 1.00 93.56 79 LEU A CA 1
ATOM 589 C C . LEU A 1 79 ? -14.133 8.347 18.849 1.00 93.56 79 LEU A C 1
ATOM 591 O O . LEU A 1 79 ? -14.117 9.349 18.134 1.00 93.56 79 LEU A O 1
ATOM 595 N N . ARG A 1 80 ? -14.806 7.238 18.514 1.00 91.75 80 ARG A N 1
ATOM 596 C CA . ARG A 1 80 ? -15.601 7.123 17.278 1.00 91.75 80 ARG A CA 1
ATOM 597 C C . ARG A 1 80 ? -16.739 8.136 17.228 1.00 91.75 80 ARG A C 1
ATOM 599 O O . ARG A 1 80 ? -16.941 8.761 16.189 1.00 91.75 80 ARG A O 1
ATOM 606 N N . GLU A 1 81 ? -17.475 8.296 18.322 1.00 95.19 81 GLU A N 1
ATOM 607 C CA . GLU A 1 81 ? -18.586 9.247 18.421 1.00 95.19 81 GLU A CA 1
ATOM 608 C C . GLU A 1 81 ? -18.108 10.686 18.239 1.00 95.19 81 GLU A C 1
ATOM 610 O O . GLU A 1 81 ? -18.640 11.414 17.398 1.00 95.19 81 GLU A O 1
ATOM 615 N N . ARG A 1 82 ? -17.039 11.068 18.949 1.00 95.06 82 ARG A N 1
ATOM 616 C CA . ARG A 1 82 ? -16.416 12.391 18.808 1.00 95.06 82 ARG A CA 1
ATOM 617 C C . ARG A 1 82 ? -15.959 12.656 17.376 1.00 95.06 82 ARG A C 1
ATOM 619 O O . ARG A 1 82 ? -16.226 13.731 16.848 1.00 95.06 82 ARG A O 1
ATOM 626 N N . LEU A 1 83 ? -15.313 11.680 16.735 1.00 93.56 83 LEU A N 1
ATOM 627 C CA . LEU A 1 83 ? -14.837 11.817 15.358 1.00 93.56 83 LEU A CA 1
ATOM 628 C C . LEU A 1 83 ? -16.002 12.034 14.379 1.00 93.56 83 LEU A C 1
ATOM 630 O O . LEU A 1 83 ? -15.950 12.931 13.542 1.00 93.56 83 LEU A O 1
ATOM 634 N N . ARG A 1 84 ? -17.084 11.252 14.507 1.00 93.19 84 ARG A N 1
ATOM 635 C CA . ARG A 1 84 ? -18.290 11.387 13.670 1.00 93.19 84 ARG A CA 1
ATOM 636 C C . ARG A 1 84 ? -18.953 12.749 13.829 1.00 93.19 84 ARG A C 1
ATOM 638 O O . ARG A 1 84 ? -19.352 13.345 12.827 1.00 93.19 84 ARG A O 1
ATOM 645 N N . PHE A 1 85 ? -19.066 13.233 15.064 1.00 93.12 85 PHE A N 1
ATOM 646 C CA . PHE A 1 85 ? -19.616 14.555 15.343 1.00 93.12 85 PHE A CA 1
ATOM 647 C C . PHE A 1 85 ? -18.778 15.651 14.676 1.00 93.12 85 PHE A C 1
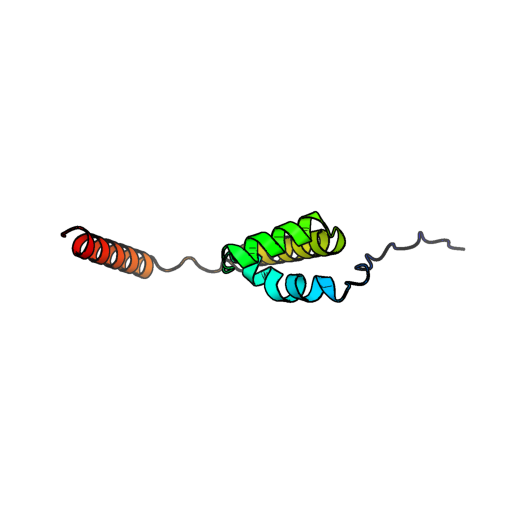ATOM 649 O O . PHE A 1 85 ? -19.315 16.490 13.956 1.00 93.12 85 PHE A O 1
ATOM 656 N N . GLU A 1 86 ? -17.457 15.597 14.850 1.00 92.50 86 GLU A N 1
ATOM 657 C CA . GLU A 1 86 ? -16.535 16.604 14.321 1.00 92.50 86 GLU A CA 1
ATOM 658 C C . GLU A 1 86 ? -16.513 16.642 12.785 1.00 92.50 86 GLU A C 1
ATOM 660 O O . GLU A 1 86 ? -16.547 17.717 12.178 1.00 92.50 86 GLU A O 1
ATOM 665 N N . ILE A 1 87 ? -16.533 15.467 12.145 1.00 90.38 87 ILE A N 1
ATOM 666 C CA . ILE A 1 87 ? -16.630 15.348 10.684 1.00 90.38 87 ILE A CA 1
ATOM 667 C C . ILE A 1 87 ? -17.949 15.955 10.196 1.00 90.38 87 ILE A C 1
ATOM 669 O O . ILE A 1 87 ? -17.937 16.810 9.312 1.00 90.38 87 ILE A O 1
ATOM 673 N N . SER A 1 88 ? -19.077 15.576 10.806 1.00 87.75 88 SER A N 1
ATOM 674 C CA . SER A 1 88 ? -20.406 16.076 10.421 1.00 87.75 88 SER A CA 1
ATOM 675 C C . SER A 1 88 ? -20.496 17.597 10.557 1.00 87.75 88 SER A C 1
ATOM 677 O O . SER A 1 88 ? -20.972 18.277 9.649 1.00 87.75 88 SER A O 1
ATOM 679 N N . ARG A 1 89 ? -19.974 18.148 11.660 1.00 88.31 89 ARG A N 1
ATOM 680 C CA . ARG A 1 89 ? -19.898 19.594 11.897 1.00 88.31 89 ARG A CA 1
ATOM 681 C C . ARG A 1 89 ? -19.110 20.307 10.799 1.00 88.31 89 ARG A C 1
ATOM 683 O O . ARG A 1 89 ? -19.575 21.309 10.262 1.00 88.31 89 ARG A O 1
ATOM 690 N N . THR A 1 90 ? -17.943 19.775 10.443 1.00 79.31 90 THR A N 1
ATOM 691 C CA . THR A 1 90 ? -17.073 20.364 9.414 1.00 79.31 90 THR A CA 1
ATOM 692 C C . THR A 1 90 ? -17.734 20.344 8.032 1.00 79.31 90 THR A C 1
ATOM 694 O O . THR A 1 90 ? -17.626 21.317 7.285 1.00 79.31 90 THR A O 1
ATOM 697 N N . THR A 1 91 ? -18.459 19.274 7.695 1.00 74.06 91 THR A N 1
ATOM 698 C CA . THR A 1 91 ? -19.191 19.164 6.424 1.00 74.06 91 THR A CA 1
ATOM 699 C C . THR A 1 91 ? -20.353 20.155 6.336 1.00 74.06 91 THR A C 1
ATOM 701 O O . THR A 1 91 ? -20.530 20.772 5.289 1.00 74.06 91 THR A O 1
ATOM 704 N N . ILE A 1 92 ? -21.099 20.374 7.427 1.00 71.81 92 ILE A N 1
ATOM 705 C CA . ILE A 1 92 ? -22.193 21.362 7.464 1.00 71.81 92 ILE A CA 1
ATOM 706 C C . ILE A 1 92 ? -21.661 22.777 7.205 1.00 71.81 92 ILE A C 1
ATOM 708 O O . ILE A 1 92 ? -22.241 23.510 6.412 1.00 71.81 92 ILE A O 1
ATOM 712 N N . ILE A 1 93 ? -20.531 23.146 7.813 1.00 66.62 93 ILE A N 1
ATOM 713 C CA . ILE A 1 93 ? -19.945 24.488 7.658 1.00 66.62 93 ILE A CA 1
ATOM 714 C C . ILE A 1 93 ? -19.447 24.728 6.222 1.00 66.62 93 ILE A C 1
ATOM 716 O O . ILE A 1 93 ? -19.522 25.845 5.721 1.00 66.62 93 ILE A O 1
ATOM 720 N N . ARG A 1 94 ? -18.948 23.689 5.541 1.00 63.59 94 ARG A N 1
ATOM 721 C CA . ARG A 1 94 ? -18.427 23.802 4.166 1.00 63.59 94 ARG A CA 1
ATOM 722 C C . ARG A 1 94 ? -19.494 23.691 3.073 1.00 63.59 94 ARG A C 1
ATOM 724 O O . ARG A 1 94 ? -19.227 24.130 1.964 1.00 63.59 94 ARG A O 1
ATOM 731 N N . GLY A 1 95 ? -20.660 23.111 3.361 1.00 57.25 95 GLY A N 1
ATOM 732 C CA . GLY A 1 95 ? -21.769 22.956 2.407 1.00 57.25 95 GLY A CA 1
ATOM 733 C C . GLY A 1 95 ? -22.801 24.092 2.414 1.00 57.25 95 GLY A C 1
ATOM 734 O O . GLY A 1 95 ? -23.811 23.985 1.728 1.00 57.25 95 GLY A O 1
ATOM 735 N N . GLN A 1 96 ? -22.589 25.143 3.212 1.00 56.03 96 GLN A N 1
ATOM 736 C CA . GLN A 1 96 ? -23.470 26.319 3.311 1.00 56.03 96 GLN A CA 1
ATOM 737 C C . GLN A 1 96 ? -23.017 27.510 2.441 1.00 56.03 96 GLN A C 1
ATOM 739 O O . GLN A 1 96 ? -23.459 28.634 2.676 1.00 56.03 96 GLN A O 1
ATOM 744 N N . PHE A 1 97 ? -22.173 27.268 1.434 1.00 47.59 97 PHE A N 1
ATOM 745 C CA . PHE A 1 97 ? -21.756 28.253 0.431 1.00 47.59 97 PHE A CA 1
ATOM 746 C C . PHE A 1 97 ? -21.904 27.683 -0.977 1.00 47.59 97 PHE A C 1
ATOM 748 O O . PHE A 1 97 ? -21.522 26.505 -1.167 1.00 47.59 97 PHE A O 1
#

Secondary structure (DSSP, 8-state):
----------PPPPPPGGGHHHHHHHHHHHHT-S-HHHHHHHHHHHHH-HHHHHHHHHHHHHHHHHHHHS--SPPPHHHHHHHHHHHHHHHHHHS--

pLDDT: mean 83.04, std 16.93, range [38.06, 96.69]